Protein AF-A0A831LUE6-F1 (afdb_monomer_lite)

pLDDT: mean 78.64, std 15.54, range [36.41, 95.88]

Foldseek 3Di:
DPPPDDDDDDDPPDDDDQKDWDDDPQWDIDIDTDPDDADVPGDDDDDDDTHGDDQLPFKEKEKEFEPDFQWWKDFVNHTQGTDDPRIDIGMDRLNDDDTFKMWTDDPQWDIDI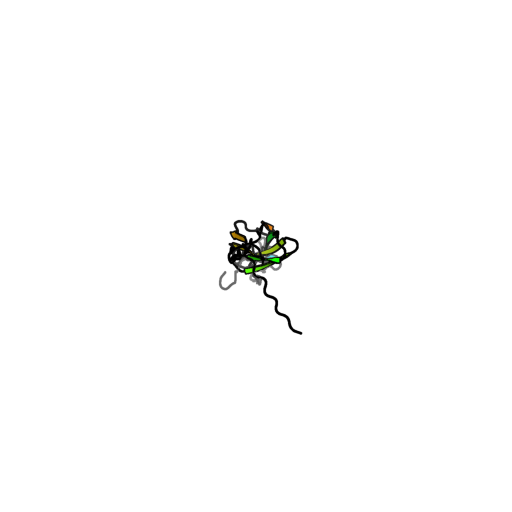DTDPDDGGGHYYHYDYDYTDGDDDDPPPDPPPDPDDDDDDDDDDDDDDDD

Radius of gyration: 38.85 Å; chains: 1; bounding box: 85×44×122 Å

Structure (mmCIF, N/CA/C/O backbone):
data_AF-A0A831LUE6-F1
#
_entry.id   AF-A0A831LUE6-F1
#
loop_
_atom_site.group_PDB
_atom_site.id
_atom_site.type_symbol
_atom_site.label_atom_id
_atom_site.label_alt_id
_atom_site.label_comp_id
_atom_site.label_asym_id
_atom_site.label_entity_id
_atom_site.label_seq_id
_atom_site.pdbx_PDB_ins_code
_atom_site.Cartn_x
_atom_site.Cartn_y
_atom_site.Cartn_z
_atom_site.occupancy
_atom_site.B_iso_or_equiv
_atom_site.auth_seq_id
_atom_site.auth_comp_id
_atom_site.auth_asym_id
_atom_site.auth_atom_id
_atom_site.pdbx_PDB_model_num
ATOM 1 N N . ILE A 1 1 ? 5.693 -0.675 -36.776 1.00 57.91 1 ILE A N 1
ATOM 2 C CA . ILE A 1 1 ? 5.848 -2.139 -36.642 1.00 57.91 1 ILE A CA 1
ATOM 3 C C . ILE A 1 1 ? 4.732 -2.769 -37.463 1.00 57.91 1 ILE A C 1
ATOM 5 O O . ILE A 1 1 ? 3.575 -2.503 -37.155 1.00 57.91 1 ILE A O 1
ATOM 9 N N . GLN A 1 2 ? 5.035 -3.467 -38.556 1.00 46.78 2 GLN A N 1
ATOM 10 C CA . GLN A 1 2 ? 4.028 -4.270 -39.267 1.00 46.78 2 GLN A CA 1
ATOM 11 C C . GLN A 1 2 ? 4.248 -5.723 -38.841 1.00 46.78 2 GLN A C 1
ATOM 13 O O . GLN A 1 2 ? 5.385 -6.175 -38.820 1.00 46.78 2 GLN A O 1
ATOM 18 N N . ASN A 1 3 ? 3.188 -6.425 -38.431 1.00 59.62 3 ASN A N 1
ATOM 19 C CA . ASN A 1 3 ? 3.238 -7.830 -37.991 1.00 59.62 3 ASN A CA 1
ATOM 20 C C . ASN A 1 3 ? 4.231 -8.157 -36.850 1.00 59.62 3 ASN A C 1
ATOM 22 O O . ASN A 1 3 ? 4.646 -9.299 -36.718 1.00 59.62 3 ASN A O 1
ATOM 26 N N . GLY A 1 4 ? 4.597 -7.181 -36.010 1.00 67.50 4 GLY A N 1
ATOM 27 C CA . GLY A 1 4 ? 5.543 -7.389 -34.901 1.00 67.50 4 GLY A CA 1
ATOM 28 C C . GLY A 1 4 ? 7.018 -7.210 -35.273 1.00 67.50 4 GLY A C 1
ATOM 29 O O . GLY A 1 4 ? 7.866 -7.230 -34.388 1.00 67.50 4 GLY A O 1
ATOM 30 N N . GLU A 1 5 ? 7.321 -6.930 -36.542 1.00 75.38 5 GLU A N 1
ATOM 31 C CA . GLU A 1 5 ? 8.680 -6.685 -37.016 1.00 75.38 5 GLU A CA 1
ATOM 32 C C . GLU A 1 5 ? 8.926 -5.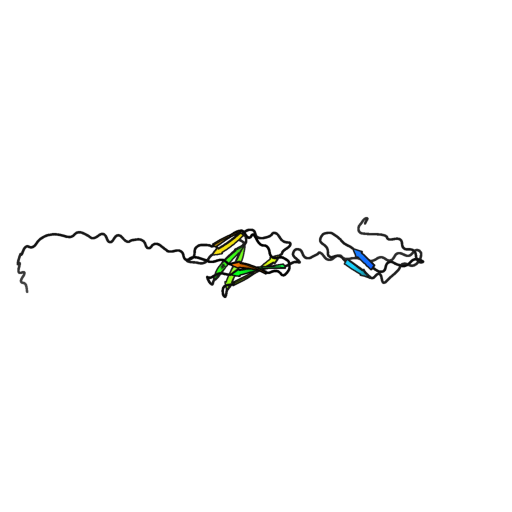202 -37.344 1.00 75.38 5 GLU A C 1
ATOM 34 O O . GLU A 1 5 ? 8.058 -4.462 -37.841 1.00 75.38 5 GLU A O 1
ATOM 39 N N . LEU A 1 6 ? 10.146 -4.751 -37.049 1.00 79.88 6 LEU A N 1
ATOM 40 C CA . LEU A 1 6 ? 10.667 -3.445 -37.435 1.00 79.88 6 LEU A CA 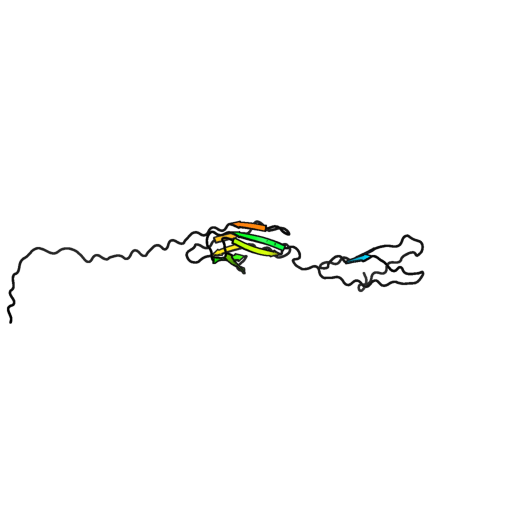1
ATOM 41 C C . LEU A 1 6 ? 11.998 -3.646 -38.163 1.00 79.88 6 LEU A C 1
ATOM 43 O O . LEU A 1 6 ? 12.996 -4.005 -37.547 1.00 79.88 6 LEU A O 1
ATOM 47 N N . LEU A 1 7 ? 12.014 -3.375 -39.468 1.00 79.75 7 LEU A N 1
ATOM 48 C CA . LEU A 1 7 ? 13.242 -3.359 -40.259 1.00 79.75 7 LEU A CA 1
ATOM 49 C C . LEU A 1 7 ? 13.906 -1.985 -40.166 1.00 79.75 7 LEU A C 1
ATOM 51 O O . LEU A 1 7 ? 13.292 -0.965 -40.486 1.00 79.75 7 LEU A O 1
ATOM 55 N N . VAL A 1 8 ? 15.172 -1.968 -39.753 1.00 80.19 8 VAL A N 1
ATOM 56 C CA . VAL A 1 8 ? 15.998 -0.759 -39.679 1.00 80.19 8 VAL A CA 1
ATOM 57 C C . VAL A 1 8 ? 17.166 -0.906 -40.645 1.00 80.19 8 VAL A C 1
ATOM 59 O O . VAL A 1 8 ? 18.055 -1.729 -40.441 1.00 80.19 8 VAL A O 1
ATOM 62 N N . SER A 1 9 ? 17.176 -0.096 -41.703 1.00 79.75 9 SER A N 1
ATOM 63 C CA . SER A 1 9 ? 18.293 -0.057 -42.649 1.00 79.75 9 SER A CA 1
ATOM 64 C C . SER A 1 9 ? 19.479 0.682 -42.035 1.00 79.75 9 SER A C 1
ATOM 66 O O . SER A 1 9 ? 19.357 1.843 -41.646 1.00 79.75 9 SER A O 1
ATOM 68 N N . VAL A 1 10 ? 20.638 0.027 -41.988 1.00 78.19 10 VAL A N 1
ATOM 69 C CA . VAL A 1 10 ? 21.893 0.602 -41.484 1.00 78.19 10 VAL A CA 1
ATOM 70 C C . VAL A 1 10 ? 22.945 0.675 -42.589 1.00 78.19 10 VAL A C 1
ATOM 72 O O . VAL A 1 10 ? 22.968 -0.148 -43.502 1.00 78.19 10 VAL A O 1
ATOM 75 N N . TYR A 1 11 ? 23.832 1.668 -42.510 1.00 74.44 11 TYR A N 1
ATOM 76 C CA . TYR A 1 11 ? 24.969 1.799 -43.421 1.00 74.44 11 TYR A CA 1
ATOM 77 C C . TYR A 1 11 ? 26.210 1.147 -42.809 1.00 74.44 11 TYR A C 1
ATOM 79 O O . TYR A 1 11 ? 26.573 1.458 -41.678 1.00 74.44 11 TYR A O 1
ATOM 87 N N . THR A 1 12 ? 26.922 0.318 -43.576 1.00 66.56 12 THR A N 1
ATOM 88 C CA . THR A 1 12 ? 28.152 -0.364 -43.118 1.00 66.56 12 THR A CA 1
ATOM 89 C C . THR A 1 12 ? 29.349 0.575 -42.925 1.00 66.56 12 THR A C 1
ATOM 91 O O . THR A 1 12 ? 30.392 0.148 -42.446 1.00 66.56 12 THR A O 1
ATOM 94 N N . THR A 1 13 ? 29.235 1.839 -43.341 1.00 73.06 13 THR A N 1
ATOM 95 C CA . THR A 1 13 ? 30.303 2.853 -43.285 1.00 73.06 13 THR A CA 1
ATOM 96 C C . THR A 1 13 ? 30.020 3.975 -42.282 1.00 73.06 13 THR A C 1
ATOM 98 O O . THR A 1 13 ? 30.805 4.916 -42.194 1.00 73.06 13 THR A O 1
ATOM 101 N N . GLY A 1 14 ? 28.890 3.921 -41.571 1.00 70.19 14 GLY A N 1
ATOM 102 C CA . GLY A 1 14 ? 28.516 4.895 -40.542 1.00 70.19 14 GLY A CA 1
ATOM 103 C C . GLY A 1 14 ? 28.797 4.388 -39.127 1.00 70.19 14 GLY A C 1
ATOM 104 O O . GLY A 1 14 ? 29.106 3.215 -38.930 1.00 70.19 14 GLY A O 1
ATOM 105 N N . THR A 1 15 ? 28.656 5.262 -38.128 1.00 76.25 15 THR A N 1
ATOM 106 C CA . THR A 1 15 ? 28.666 4.848 -36.717 1.00 76.25 15 THR A CA 1
ATOM 107 C C . THR A 1 15 ? 27.439 3.975 -36.449 1.00 76.25 15 THR A C 1
ATOM 109 O O . THR A 1 15 ? 26.318 4.451 -36.648 1.00 76.25 15 THR A O 1
ATOM 112 N N . PRO A 1 16 ? 27.608 2.715 -36.021 1.00 80.44 16 PRO A N 1
ATOM 113 C CA . PRO A 1 16 ? 26.478 1.823 -35.841 1.00 80.44 16 PRO A CA 1
ATOM 114 C C . PRO A 1 16 ? 25.695 2.154 -34.562 1.00 80.44 16 PRO A C 1
ATOM 116 O O . PRO A 1 16 ? 26.242 2.692 -33.595 1.00 80.44 16 PRO A O 1
ATOM 119 N N . TYR A 1 17 ? 24.409 1.798 -34.543 1.00 81.12 17 TYR A N 1
ATOM 120 C CA . TYR A 1 17 ? 23.600 1.838 -33.325 1.00 81.12 17 TYR A CA 1
ATOM 121 C C . TYR A 1 17 ? 24.139 0.832 -32.315 1.00 81.12 17 TYR A C 1
ATOM 123 O O . TYR A 1 17 ? 24.367 -0.315 -32.667 1.00 81.12 17 TYR A O 1
ATOM 131 N N . GLN A 1 18 ? 24.316 1.234 -31.062 1.00 84.62 18 GLN A N 1
ATOM 132 C CA . GLN A 1 18 ? 24.906 0.350 -30.049 1.00 84.62 18 GLN A CA 1
ATOM 133 C C . GLN A 1 18 ? 23.870 -0.323 -29.155 1.00 84.62 18 GLN A C 1
ATOM 135 O O . GLN A 1 18 ? 24.190 -1.289 -28.469 1.00 84.62 18 GLN A O 1
ATOM 140 N N . THR A 1 19 ? 22.638 0.177 -29.135 1.00 86.88 19 THR A N 1
ATOM 141 C CA . THR A 1 19 ? 21.576 -0.334 -28.274 1.00 86.88 19 THR A CA 1
ATOM 142 C C . THR A 1 19 ? 20.245 -0.357 -29.004 1.00 86.88 19 THR A C 1
ATOM 144 O O . THR A 1 19 ? 19.993 0.441 -29.909 1.00 86.88 19 THR A O 1
ATOM 147 N N . ILE A 1 20 ? 19.385 -1.272 -28.570 1.00 88.06 20 ILE A N 1
ATOM 148 C CA . ILE A 1 20 ? 17.961 -1.270 -28.884 1.00 88.06 20 ILE A CA 1
ATOM 149 C C . ILE A 1 20 ? 17.167 -1.025 -27.608 1.00 88.06 20 ILE A C 1
ATOM 151 O O . ILE A 1 20 ? 17.545 -1.491 -26.532 1.00 88.06 20 ILE A O 1
ATOM 155 N N . SER A 1 21 ? 16.059 -0.301 -27.741 1.00 84.62 21 SER A N 1
ATOM 156 C CA . SER A 1 21 ? 15.076 -0.113 -26.682 1.00 84.62 21 SER A CA 1
ATOM 157 C C . SER A 1 21 ? 13.685 -0.335 -27.261 1.00 84.62 21 SER A C 1
ATOM 159 O O . SER A 1 21 ? 13.338 0.268 -28.278 1.00 84.62 21 SER A O 1
ATOM 161 N N . VAL A 1 22 ? 12.914 -1.229 -26.647 1.00 85.69 22 VAL A N 1
ATOM 162 C CA . VAL A 1 22 ? 11.552 -1.567 -27.071 1.00 85.69 22 VAL A CA 1
ATOM 163 C C . VAL A 1 22 ? 10.607 -1.330 -25.901 1.00 85.69 22 VAL A C 1
ATOM 165 O O . VAL A 1 22 ? 10.806 -1.869 -24.812 1.00 85.69 22 VAL A O 1
ATOM 168 N N . GLN A 1 23 ? 9.576 -0.520 -26.137 1.00 80.75 23 GLN A N 1
ATOM 169 C CA . GLN A 1 23 ? 8.550 -0.176 -25.159 1.00 80.75 23 GLN A CA 1
ATOM 170 C C . GLN A 1 23 ? 7.171 -0.559 -25.699 1.00 80.75 23 GLN A C 1
ATOM 172 O O . GLN A 1 23 ? 6.847 -0.272 -26.852 1.00 80.75 23 GLN A O 1
ATOM 177 N N . ALA A 1 24 ? 6.357 -1.175 -24.846 1.00 77.75 24 ALA A N 1
ATOM 178 C CA . ALA A 1 24 ? 4.951 -1.452 -25.101 1.00 77.75 24 ALA A CA 1
ATOM 179 C C . ALA A 1 24 ? 4.136 -1.185 -23.829 1.00 77.75 24 ALA A C 1
ATOM 181 O O . ALA A 1 24 ? 4.639 -1.363 -22.718 1.00 77.75 24 ALA A O 1
ATOM 182 N N . GLU A 1 25 ? 2.880 -0.759 -23.977 1.00 73.75 25 GLU A N 1
ATOM 183 C CA . GLU A 1 25 ? 1.994 -0.550 -22.827 1.00 73.75 25 GLU A CA 1
ATOM 184 C C . GLU A 1 25 ? 1.774 -1.865 -22.066 1.00 73.75 25 GLU A C 1
ATOM 186 O O . GLU A 1 25 ? 1.442 -2.889 -22.660 1.00 73.75 25 GLU A O 1
ATOM 191 N N . GLY A 1 26 ? 1.967 -1.837 -20.743 1.00 68.44 26 GLY A N 1
ATOM 192 C CA . GLY A 1 26 ? 1.822 -3.013 -19.877 1.00 68.44 26 GLY A CA 1
ATOM 193 C C . GLY A 1 26 ? 3.041 -3.946 -19.820 1.00 68.44 26 GLY A C 1
ATOM 194 O O . GLY A 1 26 ? 2.971 -4.983 -19.164 1.00 68.44 26 GLY A O 1
ATOM 195 N N . TYR A 1 27 ? 4.162 -3.592 -20.454 1.00 80.94 27 TYR A N 1
ATOM 196 C CA . TYR A 1 27 ? 5.403 -4.374 -20.444 1.00 80.94 27 TYR A CA 1
ATOM 197 C C . TYR A 1 27 ? 6.581 -3.551 -19.914 1.00 80.94 27 TYR A C 1
ATOM 199 O O . TYR A 1 27 ? 6.594 -2.323 -20.020 1.00 80.94 27 TYR A O 1
ATOM 207 N N . GLU A 1 28 ? 7.582 -4.222 -19.345 1.00 78.94 28 GLU A N 1
ATOM 208 C CA . GLU A 1 28 ? 8.843 -3.575 -18.988 1.00 78.94 28 GLU A CA 1
ATOM 209 C C . GLU A 1 28 ? 9.604 -3.145 -20.249 1.00 78.94 28 GLU A C 1
ATOM 211 O O . GLU A 1 28 ? 9.609 -3.846 -21.266 1.00 78.94 28 GLU A O 1
ATOM 216 N N . THR A 1 29 ? 10.268 -1.987 -20.185 1.00 82.56 29 THR A N 1
ATOM 217 C CA . THR A 1 29 ? 11.120 -1.513 -21.280 1.00 82.56 29 THR A CA 1
ATOM 218 C C . THR A 1 29 ? 12.292 -2.469 -21.457 1.00 82.56 29 THR A C 1
ATOM 220 O O . THR A 1 29 ? 13.192 -2.533 -20.618 1.00 82.56 29 THR A O 1
ATOM 223 N N . TYR A 1 30 ? 12.327 -3.167 -22.587 1.00 81.88 30 TYR A N 1
ATOM 224 C CA . TYR A 1 30 ? 13.449 -4.024 -22.929 1.00 81.88 30 TYR A CA 1
ATOM 225 C C . TYR A 1 30 ? 14.581 -3.175 -23.500 1.00 81.88 30 TYR A C 1
ATOM 227 O O . TYR A 1 30 ? 14.372 -2.425 -24.453 1.00 81.88 30 TYR A O 1
ATOM 235 N N . THR A 1 31 ? 15.780 -3.292 -22.930 1.00 87.12 31 THR A N 1
ATOM 236 C CA . THR A 1 31 ? 16.984 -2.627 -23.439 1.00 87.12 31 THR A CA 1
ATOM 237 C C . THR A 1 31 ? 18.120 -3.630 -23.552 1.00 87.12 31 THR A C 1
ATOM 239 O O . THR A 1 31 ? 18.436 -4.317 -22.582 1.00 87.12 31 THR A O 1
ATOM 242 N N . ALA A 1 32 ? 18.752 -3.692 -24.722 1.00 84.25 32 ALA A N 1
ATOM 243 C CA . ALA A 1 32 ? 19.882 -4.578 -24.975 1.00 84.25 32 ALA A CA 1
ATOM 244 C C . ALA A 1 32 ? 20.944 -3.898 -25.842 1.00 84.25 32 ALA A C 1
ATOM 246 O O . ALA A 1 32 ? 20.640 -3.019 -26.652 1.00 84.25 32 ALA A O 1
ATOM 247 N N . ALA A 1 33 ? 22.199 -4.313 -25.667 1.00 84.81 33 ALA A N 1
ATOM 248 C CA . ALA A 1 33 ? 23.295 -3.895 -26.531 1.00 84.81 33 ALA A CA 1
ATOM 249 C C . ALA A 1 33 ? 23.255 -4.666 -27.858 1.00 84.81 33 ALA A C 1
ATOM 251 O O . ALA A 1 33 ? 23.030 -5.877 -27.874 1.00 84.81 33 ALA A O 1
ATOM 252 N N . ILE A 1 34 ? 23.523 -3.973 -28.962 1.00 84.56 34 ILE A N 1
ATOM 253 C CA . ILE A 1 34 ? 23.716 -4.588 -30.273 1.00 84.56 34 ILE A CA 1
ATOM 254 C C . ILE A 1 34 ? 25.161 -5.082 -30.332 1.00 84.56 34 ILE A C 1
ATOM 256 O O . ILE A 1 34 ? 26.111 -4.301 -30.408 1.00 84.56 34 ILE A O 1
ATOM 260 N N . THR A 1 35 ? 25.330 -6.398 -30.267 1.00 81.56 35 THR A N 1
ATOM 261 C CA . THR A 1 35 ? 26.644 -7.054 -30.349 1.00 81.56 35 THR A CA 1
ATOM 262 C C . TH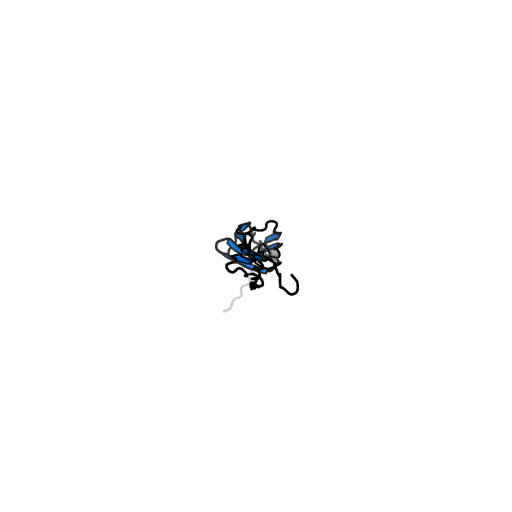R A 1 35 ? 26.927 -7.636 -31.732 1.00 81.56 35 THR A C 1
ATOM 264 O O . THR A 1 35 ? 28.073 -7.972 -32.025 1.00 81.56 35 THR A O 1
ATOM 267 N N . GLN A 1 36 ? 25.911 -7.717 -32.595 1.00 82.06 36 GLN A N 1
ATOM 268 C CA . GLN A 1 36 ? 26.015 -8.238 -33.953 1.00 82.06 36 GLN A CA 1
ATOM 269 C C . GLN A 1 36 ? 25.483 -7.218 -34.961 1.00 82.06 36 GLN A C 1
ATOM 271 O O . GLN A 1 36 ? 24.383 -6.691 -34.806 1.00 82.06 36 GLN A O 1
ATOM 276 N N . TYR A 1 37 ? 26.275 -6.954 -35.999 1.00 84.38 37 TYR A N 1
ATOM 277 C CA . TYR A 1 37 ? 25.983 -5.962 -37.029 1.00 84.38 37 TYR A CA 1
ATOM 278 C C . TYR A 1 37 ? 25.879 -6.646 -38.393 1.00 84.38 37 TYR A C 1
ATOM 280 O O . TYR A 1 37 ? 26.748 -7.461 -38.706 1.00 84.38 37 TYR A O 1
ATOM 288 N N . PRO A 1 38 ? 24.862 -6.325 -39.211 1.00 84.25 38 PRO A N 1
ATOM 289 C CA . PRO A 1 38 ? 24.734 -6.906 -40.541 1.00 84.25 38 PRO A CA 1
ATOM 290 C C . PRO A 1 38 ? 25.869 -6.436 -41.458 1.00 84.25 38 PRO A C 1
ATOM 292 O O . PRO A 1 38 ? 26.199 -5.244 -41.495 1.00 84.25 38 PRO A O 1
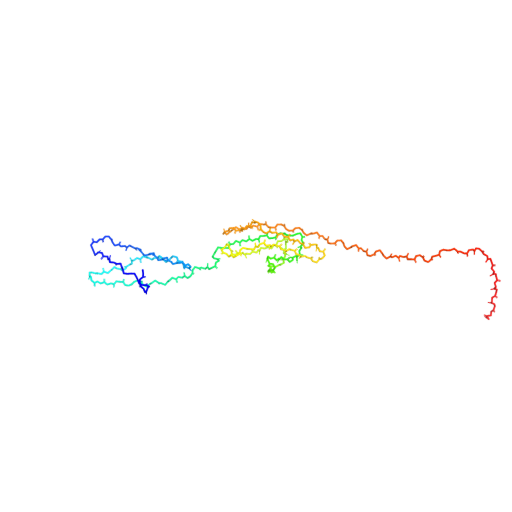ATOM 295 N N . ALA A 1 39 ? 26.439 -7.353 -42.241 1.00 82.88 39 ALA A N 1
ATOM 296 C CA . ALA A 1 39 ? 27.289 -6.995 -43.367 1.00 82.88 39 ALA A CA 1
ATOM 297 C C . ALA A 1 39 ? 26.460 -6.426 -44.537 1.00 82.88 39 ALA A C 1
ATOM 299 O O . ALA A 1 39 ? 25.228 -6.358 -44.516 1.00 82.88 39 ALA A O 1
ATOM 300 N N . LYS A 1 40 ? 27.143 -5.991 -45.602 1.00 81.62 40 LYS A N 1
ATOM 301 C CA . LYS A 1 40 ? 26.476 -5.476 -46.804 1.00 81.62 40 LYS A CA 1
ATOM 302 C C . LYS A 1 40 ? 25.528 -6.542 -47.369 1.00 81.62 40 LYS A C 1
ATOM 304 O O . LYS A 1 40 ? 25.969 -7.639 -47.690 1.00 81.62 40 LYS A O 1
ATOM 309 N N . SER A 1 41 ? 24.258 -6.170 -47.545 1.00 79.12 41 SER A N 1
ATOM 310 C CA . SER A 1 41 ? 23.183 -7.053 -48.028 1.00 79.12 41 SER A CA 1
ATOM 311 C C . SER A 1 41 ? 22.814 -8.208 -47.083 1.00 79.12 41 SER A C 1
ATOM 313 O O . SER A 1 41 ? 22.168 -9.157 -47.518 1.00 79.12 41 SER A O 1
ATOM 315 N N . GLU A 1 42 ? 23.169 -8.113 -45.801 1.00 85.06 42 GLU A N 1
ATOM 316 C CA . GLU A 1 42 ? 22.755 -9.043 -44.746 1.00 85.06 42 GLU A CA 1
ATOM 317 C C . GLU A 1 42 ? 21.652 -8.426 -43.871 1.00 85.06 42 GLU A C 1
ATOM 319 O O . GLU A 1 42 ? 21.492 -7.206 -43.803 1.00 85.06 42 GLU A O 1
ATOM 324 N N . THR A 1 43 ? 20.875 -9.268 -43.192 1.00 82.00 43 THR A N 1
ATOM 325 C CA . THR A 1 43 ? 19.917 -8.856 -42.159 1.00 82.00 43 THR A CA 1
ATOM 326 C C . THR A 1 43 ? 20.226 -9.619 -40.880 1.00 82.00 43 THR A C 1
ATOM 328 O O . THR A 1 43 ? 20.340 -10.840 -40.905 1.00 82.00 43 THR A O 1
ATOM 331 N N . VAL A 1 44 ? 20.359 -8.895 -39.769 1.00 83.75 44 VAL A N 1
ATOM 332 C CA . VAL A 1 44 ? 20.470 -9.480 -38.429 1.00 83.75 44 VAL A CA 1
ATOM 333 C C . VAL A 1 44 ? 19.121 -9.317 -37.750 1.00 83.75 44 VAL A C 1
ATOM 335 O O . VAL A 1 44 ? 18.637 -8.194 -37.594 1.00 83.75 44 VAL A O 1
ATOM 338 N N . THR A 1 45 ? 18.519 -10.434 -37.356 1.00 83.12 45 THR A N 1
ATOM 339 C CA . THR A 1 45 ? 17.279 -10.444 -36.579 1.00 83.12 45 THR A CA 1
ATOM 340 C C . THR A 1 45 ? 17.621 -10.383 -35.099 1.00 83.12 45 THR A C 1
ATOM 342 O O . THR A 1 45 ? 18.461 -11.145 -34.623 1.00 83.12 45 THR A O 1
ATOM 345 N N . ILE A 1 46 ? 16.970 -9.476 -34.370 1.00 82.31 46 ILE A N 1
ATOM 346 C CA . ILE A 1 46 ? 17.053 -9.420 -32.912 1.00 82.31 46 ILE A CA 1
ATOM 347 C C . ILE A 1 46 ? 15.685 -9.803 -32.361 1.00 82.31 46 ILE A C 1
ATOM 349 O O . ILE A 1 46 ? 14.735 -9.027 -32.460 1.00 82.31 46 ILE A O 1
ATOM 353 N N . ASP A 1 47 ? 15.600 -10.997 -31.782 1.00 82.44 47 ASP A N 1
ATOM 354 C CA . ASP A 1 47 ? 14.383 -11.469 -31.134 1.00 82.44 47 ASP A CA 1
ATOM 355 C C . ASP A 1 47 ? 14.219 -10.789 -29.771 1.00 82.44 47 ASP A C 1
ATOM 357 O O . ASP A 1 47 ? 15.081 -10.886 -28.894 1.00 82.44 47 ASP A O 1
ATOM 361 N N . VAL A 1 48 ? 13.097 -10.093 -29.586 1.00 83.12 48 VAL A N 1
ATOM 362 C CA . VAL A 1 48 ? 12.769 -9.400 -28.337 1.00 83.12 48 VAL A CA 1
ATOM 363 C C . VAL A 1 48 ? 11.545 -10.046 -27.705 1.00 83.12 48 VAL A C 1
ATOM 365 O O . VAL A 1 48 ? 10.441 -9.982 -28.241 1.00 83.12 48 VAL A O 1
ATOM 368 N N . THR A 1 49 ? 11.728 -10.623 -26.521 1.00 82.19 49 THR A N 1
ATOM 369 C CA . THR A 1 49 ? 10.630 -11.105 -25.678 1.00 82.19 49 THR A CA 1
ATOM 370 C C . THR A 1 49 ? 10.388 -10.108 -24.552 1.00 82.19 49 THR A C 1
ATOM 372 O O . THR A 1 49 ? 11.203 -9.998 -23.634 1.00 82.19 49 THR A O 1
ATOM 375 N N . LEU A 1 50 ? 9.277 -9.375 -24.613 1.00 83.06 50 LEU A N 1
ATOM 376 C CA . LEU A 1 50 ? 8.904 -8.431 -23.562 1.00 83.06 50 LEU A CA 1
ATOM 377 C C . LEU A 1 50 ? 8.332 -9.169 -22.346 1.00 83.06 50 LEU A C 1
ATOM 379 O O . LEU A 1 50 ? 7.513 -10.078 -22.482 1.00 83.06 50 LEU A O 1
ATOM 383 N N . GLN A 1 51 ? 8.736 -8.744 -21.151 1.00 76.75 51 GLN A N 1
ATOM 384 C CA . GLN A 1 51 ? 8.154 -9.212 -19.895 1.00 76.75 51 GLN A CA 1
ATOM 385 C C . GLN A 1 51 ? 7.024 -8.271 -19.484 1.00 76.75 51 GLN A C 1
ATOM 387 O O . GLN A 1 51 ? 7.182 -7.052 -19.549 1.00 76.75 51 GLN A O 1
ATOM 392 N N . GLN A 1 52 ? 5.866 -8.823 -19.107 1.00 76.25 52 GLN A N 1
ATOM 393 C CA . GLN A 1 52 ? 4.763 -8.008 -18.593 1.00 76.25 52 GLN A CA 1
ATOM 394 C C . GLN A 1 52 ? 5.226 -7.289 -17.330 1.00 76.25 52 GLN A C 1
ATOM 396 O O . GLN A 1 52 ? 5.781 -7.917 -16.426 1.00 76.25 52 GLN A O 1
ATOM 401 N N . ALA A 1 53 ? 4.978 -5.983 -17.272 1.00 67.38 53 ALA A N 1
ATOM 402 C CA . ALA A 1 53 ? 5.223 -5.226 -16.061 1.00 67.38 53 ALA A CA 1
ATOM 403 C C . ALA A 1 53 ? 4.278 -5.759 -14.969 1.00 67.38 53 ALA A C 1
ATOM 405 O O . ALA A 1 53 ? 3.088 -5.956 -15.242 1.00 67.38 53 ALA A O 1
ATOM 406 N N . PRO A 1 54 ? 4.762 -6.009 -13.739 1.00 58.38 54 PRO A N 1
ATOM 407 C CA . PRO A 1 54 ? 3.894 -6.471 -12.671 1.00 58.38 54 PRO A CA 1
ATOM 408 C C . PRO A 1 54 ? 2.782 -5.449 -12.413 1.00 58.38 54 PRO A C 1
ATOM 410 O O . PRO A 1 54 ? 3.037 -4.292 -12.063 1.00 58.38 54 PRO A O 1
ATOM 413 N N . ILE A 1 55 ? 1.530 -5.887 -12.563 1.00 55.94 55 ILE A N 1
ATOM 414 C CA . ILE A 1 55 ? 0.360 -5.118 -12.134 1.00 55.94 55 ILE A CA 1
ATOM 415 C C . ILE A 1 55 ? 0.478 -4.982 -10.611 1.00 55.94 55 ILE A C 1
ATOM 417 O O . ILE A 1 55 ? 0.440 -5.984 -9.901 1.00 55.94 55 ILE A O 1
ATOM 421 N N . GLY A 1 56 ? 0.677 -3.762 -10.106 1.00 57.94 56 GLY A N 1
ATOM 422 C CA . GLY A 1 56 ? 0.937 -3.551 -8.676 1.00 57.94 56 GLY A CA 1
ATOM 423 C C . GLY A 1 56 ? 2.415 -3.523 -8.265 1.00 57.94 56 GLY A C 1
ATOM 424 O O . GLY A 1 56 ? 2.713 -3.774 -7.107 1.00 57.94 56 GLY A O 1
ATOM 425 N N . GLY A 1 57 ? 3.371 -3.236 -9.155 1.00 60.16 57 GLY A N 1
ATOM 426 C CA . GLY A 1 57 ? 4.799 -3.234 -8.780 1.00 60.16 57 GLY A CA 1
ATOM 427 C C . GLY A 1 57 ? 5.185 -2.286 -7.626 1.00 60.16 57 GLY A C 1
ATOM 428 O O . GLY A 1 57 ? 6.134 -2.559 -6.892 1.00 60.16 57 GLY A O 1
ATOM 429 N N . ASP A 1 58 ? 4.431 -1.202 -7.419 1.00 74.31 58 ASP A N 1
ATOM 430 C CA . ASP A 1 58 ? 4.667 -0.262 -6.325 1.00 74.31 58 ASP A CA 1
ATOM 431 C C . ASP A 1 58 ? 3.772 -0.582 -5.126 1.00 74.31 58 ASP A C 1
ATOM 433 O O . ASP A 1 58 ? 2.544 -0.486 -5.195 1.00 74.31 58 ASP A O 1
ATOM 437 N N . MET A 1 59 ? 4.399 -0.949 -4.007 1.00 79.06 59 MET A N 1
ATOM 438 C CA . MET A 1 59 ? 3.719 -1.247 -2.748 1.00 79.06 59 MET A CA 1
ATOM 439 C C . MET A 1 59 ? 3.852 -0.088 -1.760 1.00 79.06 59 MET A C 1
ATOM 441 O O . MET A 1 59 ? 4.919 0.515 -1.622 1.00 79.06 59 MET A O 1
ATOM 445 N N . GLY A 1 60 ? 2.764 0.186 -1.053 1.00 86.62 60 GLY A N 1
ATOM 446 C CA . GLY A 1 60 ? 2.699 1.054 0.116 1.00 86.62 60 GLY A CA 1
ATOM 447 C C . GLY A 1 60 ? 2.141 0.275 1.306 1.00 86.62 60 GLY A C 1
ATOM 448 O O . GLY A 1 60 ? 1.748 -0.889 1.175 1.00 86.62 60 GLY A O 1
ATOM 449 N N . ALA A 1 61 ? 2.092 0.899 2.478 1.00 88.25 61 ALA A N 1
ATOM 450 C CA . ALA A 1 61 ? 1.522 0.277 3.667 1.00 88.25 61 ALA A CA 1
ATOM 451 C C . ALA A 1 61 ? 0.624 1.235 4.454 1.00 88.25 61 ALA A C 1
ATOM 453 O O . ALA A 1 61 ? 0.864 2.441 4.514 1.00 88.25 61 ALA A O 1
ATOM 454 N N . TYR A 1 62 ? -0.386 0.675 5.107 1.00 92.12 62 TYR A N 1
ATOM 455 C CA . TYR A 1 62 ? -1.141 1.337 6.160 1.00 92.12 62 TYR A CA 1
ATOM 456 C C . TYR A 1 62 ? -0.763 0.735 7.507 1.00 92.12 62 TYR A C 1
ATOM 458 O O . TYR A 1 62 ? -0.847 -0.479 7.682 1.00 92.12 62 TYR A O 1
ATOM 466 N N . LEU A 1 63 ? -0.376 1.577 8.460 1.00 94.50 63 LEU A N 1
ATOM 467 C CA . LEU A 1 63 ? -0.183 1.184 9.850 1.00 94.50 63 LEU A CA 1
ATOM 468 C C . LEU A 1 63 ? -1.425 1.580 10.643 1.00 94.50 63 LEU A C 1
ATOM 470 O O . LEU A 1 63 ? -1.623 2.750 10.961 1.00 94.50 63 LEU A O 1
ATOM 474 N N . VAL A 1 64 ? -2.286 0.616 10.940 1.00 94.25 64 VAL A N 1
ATOM 475 C CA . VAL A 1 64 ? -3.496 0.856 11.727 1.00 94.25 64 VAL A CA 1
ATOM 476 C C . VAL A 1 64 ? -3.165 0.658 13.197 1.00 94.25 64 VAL A C 1
ATOM 478 O O . VAL A 1 64 ? -2.786 -0.441 13.589 1.00 94.25 64 VAL A O 1
ATOM 481 N N . THR A 1 65 ? -3.320 1.695 14.015 1.00 95.00 65 THR A N 1
ATOM 482 C CA . THR A 1 65 ? -3.098 1.616 15.464 1.00 95.00 65 THR A CA 1
ATOM 483 C C . THR A 1 65 ? -4.428 1.645 16.204 1.00 95.00 65 THR A C 1
ATOM 485 O O . THR A 1 65 ? -5.354 2.360 15.814 1.00 95.00 65 THR A O 1
ATOM 488 N N . CYS A 1 66 ? -4.563 0.836 17.254 1.00 93.62 66 CYS A N 1
ATOM 489 C CA . CYS A 1 66 ? -5.792 0.761 18.037 1.00 93.62 66 CYS A CA 1
ATOM 490 C C . CYS A 1 66 ? -5.518 0.471 19.514 1.00 93.62 66 CYS A C 1
ATOM 492 O O . CYS A 1 66 ? -4.606 -0.274 19.865 1.00 93.62 66 CYS A O 1
ATOM 494 N N . ASN A 1 67 ? -6.355 1.031 20.389 1.00 92.31 67 ASN A N 1
ATOM 495 C CA . ASN A 1 67 ? -6.282 0.840 21.839 1.00 92.31 67 ASN A CA 1
ATOM 496 C C . ASN A 1 67 ? -6.789 -0.533 22.320 1.00 92.31 67 ASN A C 1
ATOM 498 O O . ASN A 1 67 ? -6.617 -0.856 23.493 1.00 92.31 67 ASN A O 1
ATOM 502 N N . VAL A 1 68 ? -7.430 -1.328 21.456 1.00 91.06 68 VAL A N 1
ATOM 503 C CA . VAL A 1 68 ? -8.017 -2.630 21.814 1.00 91.06 68 VAL A CA 1
ATOM 504 C C . VAL A 1 68 ? -7.312 -3.747 21.050 1.00 91.06 68 VAL A C 1
ATOM 506 O O . VAL A 1 68 ? -7.333 -3.783 19.820 1.00 91.06 68 VAL A O 1
ATOM 509 N N . GLN A 1 69 ? -6.711 -4.691 21.779 1.00 91.44 69 GLN A N 1
ATOM 510 C CA . GLN A 1 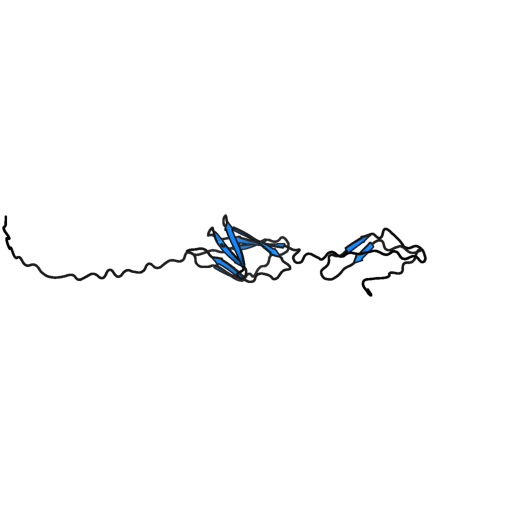69 ? -6.141 -5.893 21.171 1.00 91.44 69 GLN A CA 1
ATOM 511 C C . GLN A 1 69 ? -7.226 -6.811 20.605 1.00 91.44 69 GLN A C 1
ATOM 513 O O . GLN A 1 69 ? -8.314 -6.938 21.166 1.00 91.44 69 GLN A O 1
ATOM 518 N N . GLY A 1 70 ? -6.914 -7.470 19.490 1.00 89.56 70 GLY A N 1
ATOM 519 C CA . GLY A 1 70 ? -7.852 -8.356 18.806 1.00 89.56 70 GLY A CA 1
ATOM 520 C C . GLY A 1 70 ? -8.951 -7.619 18.035 1.00 89.56 70 GLY A C 1
ATOM 521 O O . GLY A 1 70 ? -9.817 -8.273 17.454 1.00 89.56 70 GLY A O 1
ATOM 522 N N . ALA A 1 71 ? -8.921 -6.281 17.985 1.00 93.62 71 ALA A N 1
ATOM 523 C CA . ALA A 1 71 ? -9.834 -5.509 17.154 1.00 93.62 71 ALA A CA 1
ATOM 524 C C . ALA A 1 71 ? -9.645 -5.875 15.677 1.00 93.62 71 ALA A C 1
ATOM 526 O O . ALA A 1 71 ? -8.527 -5.911 15.167 1.00 93.62 71 ALA A O 1
ATOM 527 N N . GLN A 1 72 ? -10.739 -6.168 14.989 1.00 95.88 72 GLN A N 1
ATOM 528 C CA . GLN A 1 72 ? -10.748 -6.578 13.592 1.00 95.88 72 GLN A CA 1
ATOM 529 C C . GLN A 1 72 ? -10.759 -5.348 12.689 1.00 95.88 72 GLN A C 1
ATOM 531 O O . GLN A 1 72 ? -11.602 -4.466 12.865 1.00 95.88 72 GLN A O 1
ATOM 536 N N . VAL A 1 73 ? -9.859 -5.315 11.710 1.00 95.31 73 VAL A N 1
ATOM 537 C CA . VAL A 1 73 ? -9.703 -4.213 10.757 1.00 95.31 73 VAL A CA 1
ATOM 538 C C . VAL A 1 73 ? -10.212 -4.645 9.388 1.00 95.31 73 VAL A C 1
ATOM 540 O O . VAL A 1 73 ? -9.853 -5.713 8.885 1.00 95.31 73 VAL A O 1
ATOM 543 N N . TYR A 1 74 ? -11.031 -3.795 8.778 1.00 95.00 74 TYR A N 1
ATOM 544 C CA . TYR A 1 74 ? -11.590 -3.992 7.448 1.00 95.00 74 TYR A CA 1
ATOM 545 C C . TYR A 1 74 ? -11.371 -2.752 6.589 1.00 95.00 74 TYR A C 1
ATOM 547 O O . TYR A 1 74 ? -11.619 -1.644 7.068 1.00 95.00 74 TYR A O 1
ATOM 555 N N . PHE A 1 75 ? -10.979 -2.937 5.330 1.00 93.75 75 PHE A N 1
ATOM 556 C CA . PHE A 1 75 ? -10.921 -1.876 4.319 1.00 93.75 75 PHE A CA 1
ATOM 557 C C . PHE A 1 75 ? -11.964 -2.155 3.233 1.00 93.75 75 PHE A C 1
ATOM 559 O O . PHE A 1 75 ? -11.940 -3.233 2.655 1.00 93.75 75 PHE A O 1
ATOM 566 N N . ASP A 1 76 ? -12.902 -1.241 2.978 1.00 91.38 76 ASP A N 1
ATOM 567 C CA . ASP A 1 76 ? -14.033 -1.448 2.045 1.00 91.38 76 ASP A CA 1
ATOM 568 C C . ASP A 1 76 ? -14.784 -2.780 2.236 1.00 91.38 76 ASP A C 1
ATOM 570 O O . ASP A 1 76 ? -15.246 -3.410 1.287 1.00 91.38 76 ASP A O 1
ATOM 574 N N . ASN A 1 77 ? -14.934 -3.198 3.497 1.00 91.25 77 ASN A N 1
ATOM 575 C CA . ASN A 1 77 ? -15.485 -4.491 3.938 1.00 91.25 77 ASN A CA 1
ATOM 576 C C . ASN A 1 77 ? -14.588 -5.720 3.724 1.00 91.25 77 ASN A C 1
ATOM 578 O O . ASN A 1 77 ? -14.959 -6.807 4.167 1.00 91.25 77 ASN A O 1
ATOM 582 N N . ASP A 1 78 ? -13.399 -5.564 3.150 1.00 89.50 78 ASP A N 1
ATOM 583 C CA . ASP A 1 78 ? -12.399 -6.624 3.068 1.00 89.50 78 ASP A CA 1
ATOM 584 C C . ASP A 1 78 ? -11.633 -6.756 4.391 1.00 89.50 78 ASP A C 1
ATOM 586 O O . ASP A 1 78 ? -11.105 -5.775 4.919 1.00 89.50 78 ASP A O 1
ATOM 590 N N . TYR A 1 79 ? -11.579 -7.965 4.947 1.00 92.00 79 TYR A N 1
ATOM 591 C CA . TYR A 1 79 ? -10.930 -8.230 6.229 1.00 92.00 79 TYR A CA 1
ATOM 592 C C . TYR A 1 79 ? -9.408 -8.247 6.076 1.00 92.00 79 TYR A C 1
ATOM 594 O O . TYR A 1 79 ? -8.859 -9.059 5.335 1.00 92.00 79 TYR A O 1
ATOM 602 N N . LYS A 1 80 ? -8.713 -7.377 6.816 1.00 91.25 80 LYS A N 1
ATOM 603 C CA . LYS A 1 80 ? -7.249 -7.235 6.735 1.00 91.25 80 LYS A CA 1
ATOM 604 C C . LYS A 1 80 ? -6.495 -7.916 7.864 1.00 91.25 80 LYS A C 1
ATOM 606 O O . LYS A 1 80 ? -5.304 -8.175 7.731 1.00 91.25 80 LYS A O 1
ATOM 611 N N . GLY A 1 81 ? -7.179 -8.216 8.962 1.00 93.38 81 GLY A N 1
ATOM 612 C CA . GLY A 1 81 ? -6.585 -8.874 10.117 1.00 93.38 81 GLY A CA 1
ATOM 613 C C . GLY A 1 81 ? -7.098 -8.318 11.435 1.00 93.38 81 GLY A C 1
ATOM 614 O O . GLY A 1 81 ? -8.061 -7.550 11.498 1.00 93.38 81 GLY A O 1
ATOM 615 N N . SER A 1 82 ? -6.447 -8.738 12.511 1.00 93.94 82 SER A N 1
ATOM 616 C CA . SER A 1 82 ? -6.701 -8.271 13.872 1.00 93.94 82 SER A CA 1
ATOM 617 C C . SER A 1 82 ? -5.509 -7.482 14.400 1.00 93.94 82 SER A C 1
ATOM 619 O O . SER A 1 82 ? -4.372 -7.880 14.159 1.00 93.94 82 SER A O 1
ATOM 621 N N . ILE A 1 83 ? -5.766 -6.435 15.178 1.00 93.25 83 ILE A N 1
ATOM 622 C CA . ILE A 1 83 ? -4.743 -5.648 15.872 1.00 93.25 83 ILE A CA 1
ATOM 623 C C . ILE A 1 83 ? -3.976 -6.534 16.861 1.00 93.25 83 ILE A C 1
ATOM 625 O O . ILE A 1 83 ? -4.581 -7.164 17.735 1.00 93.25 83 ILE A O 1
ATOM 629 N N . GLN A 1 84 ? -2.647 -6.538 16.745 1.00 89.31 84 GLN A N 1
ATOM 630 C CA . GLN A 1 84 ? -1.718 -7.252 17.624 1.00 89.31 84 GLN A CA 1
ATOM 631 C C . GLN A 1 84 ? -0.682 -6.259 18.153 1.00 89.31 84 GLN A C 1
ATOM 633 O O . GLN A 1 84 ? -0.187 -5.424 17.406 1.00 89.31 84 GLN A O 1
ATOM 638 N N . ASN A 1 85 ? -0.357 -6.305 19.448 1.00 87.62 85 ASN A N 1
ATOM 639 C CA . ASN A 1 85 ? 0.565 -5.335 20.068 1.00 87.62 85 ASN A CA 1
ATOM 640 C C . ASN A 1 85 ? 0.183 -3.852 19.842 1.00 87.62 85 ASN A C 1
ATOM 642 O O . ASN A 1 85 ? 1.044 -2.983 19.848 1.00 87.62 85 ASN A O 1
ATOM 646 N N . GLY A 1 86 ? -1.112 -3.565 19.661 1.00 88.06 86 GLY A N 1
ATOM 647 C CA . GLY A 1 86 ? -1.629 -2.210 19.437 1.00 88.06 86 GLY A CA 1
ATOM 648 C C . GLY A 1 86 ? -1.595 -1.736 17.982 1.00 88.06 86 GLY A C 1
ATOM 649 O O . GLY A 1 86 ? -2.111 -0.654 17.704 1.00 88.06 86 GLY A O 1
ATOM 650 N N . GLU A 1 87 ? -1.064 -2.534 17.048 1.00 93.12 87 GLU A N 1
ATOM 651 C CA . GLU A 1 87 ? -0.908 -2.141 15.644 1.00 93.12 87 GLU A CA 1
ATOM 652 C C . GLU A 1 87 ? -1.256 -3.275 14.653 1.00 93.12 87 GLU A C 1
ATOM 654 O O . GLU A 1 87 ? -1.333 -4.455 15.004 1.00 93.12 87 GLU A O 1
ATOM 659 N N . LEU A 1 88 ? -1.500 -2.917 13.392 1.00 91.06 88 LEU A N 1
ATOM 660 C CA . LEU A 1 88 ? -1.629 -3.830 12.255 1.00 91.06 88 LEU A CA 1
ATOM 661 C C . LEU A 1 88 ? -1.059 -3.158 11.005 1.00 91.06 88 LEU A C 1
ATOM 663 O O . LEU A 1 88 ? -1.513 -2.083 10.614 1.00 91.06 88 LEU A O 1
ATOM 667 N N . LEU A 1 89 ? -0.103 -3.817 10.352 1.00 91.62 89 LEU A N 1
ATOM 668 C CA . LEU A 1 89 ? 0.466 -3.363 9.087 1.00 91.62 89 LEU A CA 1
ATOM 669 C C . LEU A 1 89 ? -0.261 -4.035 7.919 1.00 91.62 89 LEU A C 1
ATOM 671 O O . LEU A 1 89 ? -0.288 -5.260 7.817 1.00 91.62 89 LEU A O 1
ATOM 675 N N . VAL A 1 90 ? -0.840 -3.228 7.034 1.00 89.06 90 VAL A N 1
ATOM 676 C CA . VAL A 1 90 ? -1.574 -3.681 5.848 1.00 89.06 90 VAL A CA 1
ATOM 677 C C . VAL A 1 90 ? -0.846 -3.200 4.600 1.00 89.06 90 VAL A C 1
ATOM 679 O O . VAL A 1 90 ? -0.847 -2.007 4.298 1.00 89.06 90 VAL A O 1
ATOM 682 N N . SER A 1 91 ? -0.226 -4.119 3.863 1.00 88.38 91 SER A N 1
ATOM 683 C CA . SER A 1 91 ? 0.416 -3.811 2.582 1.00 88.38 91 SER A CA 1
ATOM 684 C C . SER A 1 91 ? -0.618 -3.677 1.465 1.00 88.38 91 SER A C 1
ATOM 686 O O . SER A 1 91 ? -1.532 -4.495 1.356 1.00 88.38 91 SER A O 1
ATOM 688 N N . VAL A 1 92 ? -0.467 -2.651 0.630 1.00 86.25 92 VAL A N 1
ATOM 689 C CA . VAL A 1 92 ? -1.390 -2.332 -0.467 1.00 86.25 92 VAL A CA 1
ATOM 690 C C . VAL A 1 92 ? -0.628 -1.981 -1.740 1.00 86.25 92 VAL A C 1
ATOM 692 O O . VAL A 1 92 ? 0.493 -1.474 -1.691 1.00 86.25 92 VAL A O 1
ATOM 695 N N . TYR A 1 93 ? -1.253 -2.223 -2.888 1.00 82.56 93 TYR A N 1
ATOM 696 C CA . TYR A 1 93 ? -0.726 -1.818 -4.186 1.00 82.56 93 TYR A CA 1
ATOM 697 C C . TYR A 1 93 ? -1.077 -0.357 -4.470 1.00 82.56 93 TYR A C 1
ATOM 699 O O . TYR A 1 93 ? -2.254 -0.007 -4.525 1.00 82.56 93 TYR A O 1
ATOM 707 N N . VAL A 1 94 ? -0.065 0.486 -4.676 1.00 78.81 94 VAL A N 1
ATOM 708 C CA . VAL A 1 94 ? -0.226 1.931 -4.932 1.00 78.81 94 VAL A CA 1
ATOM 709 C C . VAL A 1 94 ? -0.835 2.184 -6.312 1.00 78.81 94 VAL A C 1
ATOM 711 O O . VAL A 1 94 ? -1.552 3.157 -6.509 1.00 78.81 94 VAL A O 1
ATOM 714 N N . THR A 1 95 ? -0.581 1.287 -7.266 1.00 74.75 95 THR A N 1
ATOM 715 C CA . THR A 1 95 ? -1.133 1.350 -8.627 1.00 74.75 95 THR A CA 1
ATOM 716 C C . THR A 1 95 ? -2.463 0.604 -8.784 1.00 74.75 95 THR A C 1
ATOM 718 O O . THR A 1 95 ? -3.014 0.565 -9.882 1.00 74.75 95 THR A O 1
ATOM 721 N N . GLY A 1 96 ? -2.983 0.003 -7.707 1.00 73.44 96 GLY A N 1
ATOM 722 C CA . GLY A 1 96 ? -4.293 -0.650 -7.688 1.00 73.44 96 GLY A CA 1
ATOM 723 C C . GLY A 1 96 ? -5.443 0.321 -7.397 1.00 73.44 96 GLY A C 1
ATOM 724 O O . GLY A 1 96 ? -5.242 1.518 -7.203 1.00 73.44 96 GLY A O 1
ATOM 725 N N . THR A 1 97 ? -6.672 -0.201 -7.332 1.00 78.00 97 THR A N 1
ATOM 726 C CA . THR A 1 97 ? -7.824 0.575 -6.850 1.00 78.00 97 THR A CA 1
ATOM 727 C C . THR A 1 97 ? -7.646 0.882 -5.358 1.00 78.00 97 THR A C 1
ATOM 729 O O . THR A 1 97 ? -7.533 -0.055 -4.563 1.00 78.00 97 THR A O 1
ATOM 732 N N . PRO A 1 98 ? -7.612 2.163 -4.953 1.00 82.69 98 PRO A N 1
ATOM 733 C CA . PRO A 1 98 ? -7.369 2.529 -3.567 1.00 82.69 98 PRO A CA 1
ATOM 734 C C . PRO A 1 98 ? -8.599 2.276 -2.688 1.00 82.69 98 PRO A C 1
ATOM 736 O O . PRO A 1 98 ? -9.730 2.552 -3.096 1.00 82.69 98 PRO A O 1
ATOM 739 N N . TYR A 1 99 ? -8.368 1.825 -1.454 1.00 88.19 99 TYR A N 1
ATOM 740 C CA . TYR A 1 99 ? -9.432 1.628 -0.470 1.00 88.19 99 TYR A CA 1
ATOM 741 C C . TYR A 1 99 ? -10.047 2.953 -0.020 1.00 88.19 99 TYR A C 1
ATOM 743 O O . TYR A 1 99 ? -9.321 3.893 0.284 1.00 88.19 99 TYR A O 1
ATOM 751 N N . GLN A 1 100 ? -11.370 3.027 0.078 1.00 90.25 100 GLN A N 1
ATOM 752 C CA . GLN A 1 100 ? -12.082 4.273 0.382 1.00 90.25 100 GLN A CA 1
ATOM 753 C C . GLN A 1 100 ? -12.458 4.407 1.859 1.00 90.25 100 GLN A C 1
ATOM 755 O O . GLN A 1 100 ? -12.576 5.518 2.384 1.00 90.25 100 GLN A O 1
ATOM 760 N N . THR A 1 101 ? -12.661 3.289 2.549 1.00 93.50 101 THR A N 1
ATOM 761 C CA . THR A 1 101 ? -13.179 3.253 3.917 1.00 93.50 101 THR A CA 1
ATOM 762 C C . THR A 1 101 ? -12.404 2.281 4.790 1.00 93.50 101 THR A C 1
ATOM 764 O O . THR A 1 101 ? -11.972 1.220 4.343 1.00 93.50 101 THR A O 1
ATOM 767 N N . ILE A 1 102 ? -12.264 2.637 6.065 1.00 95.12 102 ILE A N 1
ATOM 768 C CA . ILE A 1 102 ? -11.736 1.773 7.117 1.00 95.12 102 ILE A CA 1
ATOM 769 C C . ILE A 1 102 ? -12.810 1.550 8.179 1.00 95.12 102 ILE A C 1
ATOM 771 O O . ILE A 1 102 ? -13.497 2.482 8.604 1.00 95.12 102 ILE A O 1
ATOM 775 N N . ARG A 1 103 ? -12.920 0.306 8.644 1.00 95.81 103 ARG A N 1
ATOM 776 C CA . ARG A 1 103 ? -13.793 -0.099 9.743 1.00 95.81 103 ARG A CA 1
ATOM 777 C C . ARG A 1 103 ? -13.007 -0.936 10.742 1.00 95.81 103 ARG A C 1
ATOM 779 O O . ARG A 1 103 ? -12.424 -1.951 10.371 1.00 95.81 103 ARG A O 1
ATOM 786 N N . VAL A 1 104 ? -13.016 -0.526 12.007 1.00 95.50 104 VAL A N 1
ATOM 787 C CA . VAL A 1 104 ? -12.369 -1.250 13.108 1.00 95.50 104 VAL A CA 1
ATOM 788 C C . VAL A 1 104 ? -13.425 -1.616 14.143 1.00 95.50 104 VAL A C 1
ATOM 790 O O . VAL A 1 104 ? -14.168 -0.749 14.604 1.00 95.50 104 VAL A O 1
ATOM 793 N N . GLN A 1 105 ? -13.521 -2.897 14.496 1.00 95.00 105 GLN A N 1
ATOM 794 C CA . GLN A 1 105 ? -14.527 -3.390 15.442 1.00 95.00 105 GLN A CA 1
ATOM 795 C C . GLN A 1 105 ? -13.923 -4.332 16.484 1.00 95.00 105 GLN A C 1
ATOM 797 O O . GLN A 1 105 ? -13.040 -5.132 16.180 1.00 95.00 105 GLN A O 1
ATOM 802 N N . ALA A 1 106 ? -14.441 -4.272 17.707 1.00 93.19 106 ALA A N 1
ATOM 803 C CA . ALA A 1 106 ? -14.113 -5.198 18.785 1.00 93.19 106 ALA A CA 1
ATOM 804 C C . ALA A 1 106 ? -15.363 -5.478 19.631 1.00 93.19 106 ALA A C 1
ATOM 806 O O . ALA A 1 106 ? -16.265 -4.643 19.718 1.00 93.19 106 ALA A O 1
ATOM 807 N N . ASN A 1 107 ? -15.427 -6.655 20.255 1.00 89.44 107 ASN A N 1
ATOM 808 C CA . ASN A 1 107 ? -16.558 -7.029 21.104 1.00 89.44 107 ASN A CA 1
ATOM 809 C C . ASN A 1 107 ? -16.615 -6.130 22.351 1.00 89.44 107 ASN A C 1
ATOM 811 O O . ASN A 1 107 ? -15.598 -5.929 23.007 1.00 89.44 107 ASN A O 1
ATOM 815 N N . GLY A 1 108 ? -17.792 -5.585 22.666 1.00 87.31 108 GLY A N 1
ATOM 816 C CA . GLY A 1 108 ? -17.970 -4.662 23.790 1.00 87.31 108 GLY A CA 1
ATOM 817 C C . GLY A 1 108 ? -17.549 -3.219 23.493 1.00 87.31 108 GLY A C 1
ATOM 818 O O . GLY A 1 108 ? -17.597 -2.383 24.395 1.00 87.31 108 GLY A O 1
ATOM 819 N N . TYR A 1 109 ? -17.201 -2.896 22.243 1.00 92.69 109 TYR A N 1
ATOM 820 C CA . TYR A 1 109 ? -16.833 -1.548 21.809 1.00 92.69 109 TYR A CA 1
ATOM 821 C C . TYR A 1 109 ? -17.704 -1.056 20.650 1.00 92.69 109 TYR A C 1
ATOM 823 O O . TYR A 1 109 ? -18.209 -1.834 19.839 1.00 92.69 109 TYR A O 1
ATOM 831 N N . GLN A 1 110 ? -17.868 0.261 20.558 1.00 91.62 110 GLN A N 1
ATOM 832 C CA . GLN A 1 110 ? -18.492 0.917 19.421 1.00 91.62 110 GLN A CA 1
ATOM 833 C C . GLN A 1 110 ? -17.577 0.776 18.202 1.00 91.62 110 GLN A C 1
ATOM 835 O O . GLN A 1 110 ? -16.380 1.035 18.286 1.00 91.62 110 GLN A O 1
ATOM 840 N N . THR A 1 111 ? -18.143 0.376 17.062 1.00 92.50 111 THR A N 1
ATOM 841 C CA . THR A 1 111 ? -17.386 0.260 15.808 1.00 92.50 111 THR A CA 1
ATOM 842 C C . THR A 1 111 ? -16.867 1.630 15.377 1.00 92.50 111 THR A C 1
ATOM 844 O O . THR A 1 111 ? -17.633 2.590 15.287 1.00 92.50 111 THR A O 1
ATOM 847 N N . TYR A 1 112 ? -15.572 1.707 15.083 1.00 93.31 112 TYR A N 1
ATOM 848 C CA . TYR A 1 112 ? -14.951 2.872 14.465 1.00 93.31 112 TYR A CA 1
ATOM 849 C C . TYR A 1 112 ? -15.073 2.758 12.944 1.00 93.31 112 TYR A C 1
ATOM 851 O O . TYR A 1 112 ? -14.824 1.695 12.369 1.00 93.31 112 TYR A O 1
ATOM 859 N N . SER A 1 113 ? -15.483 3.830 12.274 1.00 94.06 113 SER A N 1
ATOM 860 C CA . SER A 1 113 ? -15.592 3.886 10.814 1.00 94.06 113 SER A CA 1
ATOM 861 C C . SER A 1 113 ? -15.180 5.263 10.319 1.00 94.06 113 SER A C 1
ATOM 863 O O . SER A 1 113 ? -15.642 6.270 10.855 1.00 94.06 113 SER A O 1
ATOM 865 N N . ALA A 1 114 ? -14.308 5.298 9.316 1.00 92.62 114 ALA A N 1
ATOM 866 C CA . ALA A 1 114 ? -13.788 6.531 8.739 1.00 92.62 114 ALA A CA 1
ATOM 867 C C . ALA A 1 114 ? -13.507 6.363 7.241 1.00 92.62 114 ALA A C 1
ATOM 869 O O . ALA A 1 114 ? -13.261 5.255 6.760 1.00 92.62 114 ALA A O 1
ATOM 870 N N . SER A 1 115 ? -13.519 7.475 6.509 1.00 91.94 115 SER A N 1
ATOM 871 C CA . SER A 1 115 ? -13.051 7.524 5.123 1.00 91.94 115 SER A CA 1
ATOM 872 C C . SER A 1 115 ? -11.531 7.663 5.083 1.00 91.94 115 SER A C 1
ATOM 874 O O . SER A 1 115 ? -10.946 8.412 5.869 1.00 91.94 115 SER A O 1
ATOM 876 N N . ILE A 1 116 ? -10.892 6.969 4.147 1.00 89.81 116 ILE A N 1
ATOM 877 C CA . ILE A 1 116 ? -9.454 7.059 3.904 1.00 89.81 116 ILE A CA 1
ATOM 878 C C . ILE A 1 116 ? -9.206 8.265 2.993 1.00 89.81 116 ILE A C 1
ATOM 880 O O . ILE A 1 116 ? -9.658 8.310 1.854 1.00 89.81 116 ILE A O 1
ATOM 884 N N . THR A 1 117 ? -8.506 9.273 3.508 1.00 86.50 117 THR A N 1
ATOM 885 C CA . THR A 1 117 ? -8.176 10.505 2.764 1.00 86.50 117 THR A CA 1
ATOM 886 C C . THR A 1 117 ? -6.698 10.610 2.404 1.00 86.50 117 THR A C 1
ATOM 888 O O . THR A 1 117 ? -6.319 11.464 1.606 1.00 86.50 117 THR A O 1
ATOM 891 N N . GLN A 1 118 ? -5.861 9.742 2.976 1.00 84.00 118 GLN A N 1
ATOM 892 C CA . GLN A 1 118 ? -4.433 9.657 2.690 1.00 84.00 118 GLN A CA 1
ATOM 893 C C . GLN A 1 118 ? -4.086 8.273 2.158 1.00 84.00 118 GLN A C 1
ATOM 895 O O . GLN A 1 118 ? -4.517 7.253 2.700 1.00 84.00 118 GLN A O 1
ATOM 900 N N . TYR A 1 119 ? -3.273 8.259 1.108 1.00 87.69 119 TYR A N 1
ATOM 901 C CA . TYR A 1 119 ? -2.872 7.058 0.393 1.00 87.69 119 TYR A CA 1
ATOM 902 C C . TYR A 1 119 ? -1.348 6.941 0.410 1.00 87.69 119 TYR A C 1
ATOM 904 O O . TYR A 1 119 ? -0.677 7.934 0.123 1.00 87.69 119 TYR A O 1
ATOM 912 N N . PRO A 1 120 ? -0.785 5.778 0.779 1.00 86.06 120 PRO A N 1
ATOM 913 C CA . PRO A 1 120 ? 0.655 5.599 0.805 1.00 86.06 120 PRO A CA 1
ATOM 914 C C . PRO A 1 120 ? 1.213 5.639 -0.618 1.00 86.06 120 PRO A C 1
ATOM 916 O O . PRO A 1 120 ? 0.723 4.944 -1.506 1.00 86.06 120 PRO A O 1
ATOM 919 N N . ALA A 1 121 ? 2.264 6.430 -0.824 1.00 83.50 121 ALA A N 1
ATOM 920 C CA . ALA A 1 121 ? 3.110 6.334 -2.005 1.00 83.50 121 ALA A CA 1
ATOM 921 C C . ALA A 1 121 ? 4.010 5.083 -1.944 1.00 83.50 121 ALA A C 1
ATOM 923 O O . ALA A 1 121 ? 4.060 4.365 -0.941 1.00 83.50 121 ALA A O 1
ATOM 924 N N . LYS A 1 122 ? 4.764 4.832 -3.019 1.00 83.38 122 LYS A N 1
ATOM 925 C CA . LYS A 1 122 ? 5.734 3.732 -3.101 1.00 83.38 122 LYS A CA 1
ATOM 926 C C . LYS A 1 122 ? 6.697 3.747 -1.906 1.00 83.38 122 LYS A C 1
ATOM 928 O O . LYS A 1 122 ? 7.414 4.723 -1.697 1.00 83.38 122 LYS A O 1
ATOM 933 N N . GLY A 1 123 ? 6.723 2.656 -1.139 1.00 80.75 123 GLY A N 1
ATOM 934 C CA . GLY A 1 123 ? 7.568 2.491 0.050 1.00 80.75 123 GLY A CA 1
ATOM 935 C C . GLY A 1 123 ? 7.147 3.332 1.261 1.00 80.75 123 GLY A C 1
ATOM 936 O O . GLY A 1 123 ? 7.809 3.284 2.296 1.00 80.75 123 GLY A O 1
ATOM 937 N N . GLN A 1 124 ? 6.058 4.095 1.161 1.00 86.12 124 GLN A N 1
ATOM 938 C CA . GLN A 1 124 ? 5.542 4.906 2.256 1.00 86.12 124 GLN A CA 1
ATOM 939 C C . GLN A 1 124 ? 4.622 4.076 3.154 1.00 86.12 124 GLN A C 1
ATOM 941 O O . GLN A 1 124 ? 3.873 3.215 2.690 1.00 86.12 124 GLN A O 1
ATOM 946 N N . THR A 1 125 ? 4.640 4.391 4.448 1.00 89.88 125 THR A N 1
ATOM 947 C CA . THR A 1 125 ? 3.650 3.910 5.415 1.00 89.88 125 THR A CA 1
ATOM 948 C C . THR A 1 125 ? 2.790 5.075 5.894 1.00 89.88 125 THR A C 1
ATOM 950 O O . THR A 1 125 ? 3.324 6.100 6.318 1.00 89.88 125 THR A O 1
ATOM 953 N N . VAL A 1 126 ? 1.468 4.928 5.821 1.00 91.44 126 VAL A N 1
ATOM 954 C CA . VAL A 1 126 ? 0.493 5.903 6.334 1.00 91.44 126 VAL A CA 1
ATOM 955 C C . VAL A 1 126 ? -0.132 5.359 7.610 1.00 91.44 126 VAL A C 1
ATOM 957 O O . VAL A 1 126 ? -0.699 4.268 7.610 1.00 91.44 126 VAL A O 1
ATOM 960 N N . THR A 1 127 ? -0.054 6.121 8.697 1.00 93.81 127 THR A N 1
ATOM 961 C CA . THR A 1 127 ? -0.607 5.706 9.990 1.00 93.81 127 THR A CA 1
ATOM 962 C C . THR A 1 127 ? -2.063 6.137 10.132 1.00 93.81 127 THR A C 1
ATOM 964 O O . THR A 1 127 ? -2.386 7.312 9.957 1.00 93.81 127 THR A O 1
ATOM 967 N N . ILE A 1 128 ? -2.939 5.201 10.499 1.00 92.38 128 ILE A N 1
ATOM 968 C CA . ILE A 1 128 ? -4.349 5.449 10.810 1.00 92.38 128 ILE A CA 1
ATOM 969 C C . ILE A 1 128 ? -4.591 5.079 12.273 1.00 92.38 128 ILE A C 1
ATOM 971 O O . ILE A 1 128 ? -4.567 3.905 12.633 1.00 92.38 128 ILE A O 1
ATOM 975 N N . ALA A 1 129 ? -4.851 6.080 13.110 1.00 93.44 129 ALA A N 1
ATOM 976 C CA . ALA A 1 129 ? -5.179 5.869 14.515 1.00 93.44 129 ALA A CA 1
ATOM 977 C C . ALA A 1 129 ? -6.690 5.677 14.699 1.00 93.44 129 ALA A C 1
ATOM 979 O O . ALA A 1 129 ? -7.479 6.586 14.432 1.00 93.44 129 ALA A O 1
ATOM 980 N N . ALA A 1 130 ? -7.089 4.502 15.182 1.00 90.69 130 ALA A N 1
ATOM 981 C CA . ALA A 1 130 ? -8.472 4.146 15.468 1.00 90.69 130 ALA A CA 1
ATOM 982 C C . ALA A 1 130 ? -8.670 3.917 16.973 1.00 90.69 130 ALA A C 1
ATOM 984 O O . ALA A 1 130 ? -8.234 2.910 17.530 1.00 90.69 130 ALA A O 1
ATOM 985 N N . THR A 1 131 ? -9.382 4.828 17.635 1.00 92.25 131 THR A N 1
ATOM 986 C CA . THR A 1 131 ? -9.702 4.703 19.064 1.00 92.25 131 THR A CA 1
ATOM 987 C C . THR A 1 131 ? -11.122 4.176 19.243 1.00 92.25 131 THR A C 1
ATOM 989 O O . THR A 1 131 ? -12.088 4.833 18.856 1.00 92.25 131 THR A O 1
ATOM 992 N N . LEU A 1 132 ? -11.254 2.998 19.852 1.00 90.94 132 LEU A N 1
ATOM 993 C CA . LEU A 1 132 ? -12.531 2.369 20.173 1.00 90.94 132 LEU A CA 1
ATOM 994 C C . LEU A 1 132 ? -13.004 2.759 21.575 1.00 90.94 132 LEU A C 1
ATOM 996 O O . LEU A 1 132 ? -12.251 2.679 22.551 1.00 90.94 132 LEU A O 1
ATOM 1000 N N . THR A 1 133 ? -14.282 3.122 21.676 1.00 90.44 133 THR A N 1
ATOM 1001 C CA . THR A 1 133 ? -14.965 3.439 22.935 1.00 90.44 133 THR A CA 1
ATOM 1002 C C . THR A 1 133 ? -15.840 2.262 23.380 1.00 90.44 133 THR A C 1
ATOM 1004 O O . THR A 1 133 ? -16.528 1.671 22.549 1.00 90.44 133 THR A O 1
ATOM 1007 N N . PRO A 1 134 ? -15.821 1.864 24.664 1.00 88.06 134 PRO A N 1
ATOM 1008 C CA . PRO A 1 134 ? -16.649 0.762 25.149 1.00 88.06 134 PRO A CA 1
ATOM 1009 C C . PRO A 1 134 ? -18.139 1.122 25.089 1.00 88.06 134 PRO A C 1
ATOM 1011 O O . PRO A 1 134 ? -18.522 2.254 25.397 1.00 88.06 134 PRO A O 1
ATOM 1014 N N . VAL A 1 135 ? -18.992 0.160 24.727 1.00 85.50 135 VAL A N 1
ATOM 1015 C CA . VAL A 1 135 ? -20.447 0.353 24.802 1.00 85.50 135 VAL A CA 1
ATOM 1016 C C . VAL A 1 135 ? -20.901 0.206 26.253 1.00 85.50 135 VAL A C 1
ATOM 1018 O O . VAL A 1 135 ? -20.739 -0.843 26.873 1.00 85.50 135 VAL A O 1
ATOM 1021 N N . THR A 1 136 ? -21.479 1.258 26.831 1.00 75.69 136 THR A N 1
ATOM 1022 C CA . THR A 1 136 ? -22.093 1.171 28.159 1.00 75.69 136 THR A CA 1
ATOM 1023 C C . THR A 1 136 ? -23.458 0.506 28.036 1.00 75.69 136 THR A C 1
ATOM 1025 O O . THR A 1 136 ? -24.434 1.098 27.573 1.00 75.69 136 THR A O 1
ATOM 1028 N N . GLN A 1 137 ? -23.545 -0.757 28.446 1.00 58.19 137 GLN A N 1
ATOM 1029 C CA . GLN A 1 137 ? -24.825 -1.445 28.553 1.00 58.19 137 GLN A CA 1
ATOM 1030 C C . GLN A 1 137 ? -25.587 -0.828 29.735 1.00 58.19 137 GLN A C 1
ATOM 1032 O O . GLN A 1 137 ? -25.221 -1.025 30.893 1.00 58.19 137 GLN A O 1
ATOM 1037 N N . LYS A 1 138 ? -26.627 -0.026 29.466 1.00 53.31 138 LYS A N 1
ATOM 1038 C CA . LYS A 1 138 ? -27.557 0.403 30.521 1.00 53.31 138 LYS A CA 1
ATOM 1039 C C . LYS A 1 138 ? -28.203 -0.858 31.095 1.00 53.31 138 LYS A C 1
ATOM 1041 O O . LYS A 1 138 ? -28.947 -1.533 30.387 1.00 53.31 138 LYS A O 1
ATOM 1046 N N . ALA A 1 139 ? -27.897 -1.188 32.349 1.00 61.09 139 ALA A N 1
ATOM 1047 C CA . ALA A 1 139 ? -28.563 -2.280 33.048 1.00 61.09 139 ALA A CA 1
ATOM 1048 C C . ALA A 1 139 ? -30.085 -2.036 33.039 1.00 61.09 139 ALA A C 1
ATOM 1050 O O . ALA A 1 139 ? -30.507 -0.892 33.251 1.00 61.09 139 ALA A O 1
ATOM 1051 N N . PRO A 1 140 ? -30.925 -3.061 32.799 1.00 58.91 140 PRO A N 1
ATOM 1052 C CA . PRO A 1 140 ? -32.354 -2.912 33.009 1.00 58.91 140 PRO A CA 1
ATOM 1053 C C . PRO A 1 140 ? -32.585 -2.613 34.494 1.00 58.91 140 PRO A C 1
ATOM 1055 O O . PRO A 1 140 ? -32.197 -3.391 35.364 1.00 58.91 140 PRO A O 1
ATOM 1058 N N . LEU A 1 141 ? -33.191 -1.461 34.786 1.00 58.03 141 LEU A N 1
ATOM 1059 C CA . LEU A 1 141 ? -33.755 -1.173 36.100 1.00 58.03 141 LEU A CA 1
ATOM 1060 C C . LEU A 1 141 ? -34.857 -2.205 36.337 1.00 58.03 141 LEU A C 1
ATOM 1062 O O . LEU A 1 141 ? -35.960 -2.054 35.820 1.00 58.03 141 LEU A O 1
ATOM 1066 N N . SER A 1 142 ? -34.562 -3.273 37.071 1.00 64.44 142 SER A N 1
ATOM 1067 C CA . SER A 1 142 ? -35.596 -4.160 37.596 1.00 64.44 142 SER A CA 1
ATOM 1068 C C . SER A 1 142 ? -36.502 -3.322 38.507 1.00 64.44 142 SER A C 1
ATOM 1070 O O . SER A 1 142 ? -36.004 -2.813 39.516 1.00 64.44 142 SER A O 1
ATOM 1072 N N . PRO A 1 143 ? -37.806 -3.139 38.217 1.00 56.41 143 PRO A N 1
ATOM 1073 C CA . PRO A 1 143 ? -38.703 -2.579 39.210 1.00 56.41 143 PRO A CA 1
ATOM 1074 C C . PRO A 1 143 ? -38.886 -3.636 40.299 1.00 56.41 143 PRO A C 1
ATOM 1076 O O . PRO A 1 143 ? -39.590 -4.628 40.120 1.00 56.41 143 PRO A O 1
ATOM 1079 N N . LEU A 1 144 ? -38.220 -3.431 41.434 1.00 55.72 144 LEU A N 1
ATOM 1080 C CA . LEU A 1 144 ? -38.580 -4.068 42.691 1.00 55.72 144 LEU A CA 1
ATOM 1081 C C . LEU A 1 144 ? -39.960 -3.502 43.068 1.00 55.72 144 LEU A C 1
ATOM 1083 O O . LEU A 1 144 ? -40.061 -2.465 43.723 1.00 55.72 144 LEU A O 1
ATOM 1087 N N . SER A 1 145 ? -41.036 -4.113 42.570 1.00 57.47 145 SER A N 1
ATOM 1088 C CA . SER A 1 145 ? -42.392 -3.790 43.001 1.00 57.47 145 SER A CA 1
ATOM 1089 C C . SER A 1 145 ? -42.544 -4.225 44.454 1.00 57.47 145 SER A C 1
ATOM 1091 O O . SER A 1 145 ? -42.854 -5.369 44.780 1.00 57.47 145 SER A O 1
ATOM 1093 N N . ALA A 1 146 ? -42.279 -3.258 45.326 1.00 49.72 146 ALA A N 1
ATOM 1094 C CA . ALA A 1 146 ? -42.685 -3.220 46.711 1.00 49.72 146 ALA A CA 1
ATOM 1095 C C . ALA A 1 146 ? -44.174 -3.584 46.827 1.00 49.72 146 ALA A C 1
ATOM 1097 O O . ALA A 1 146 ? -45.056 -2.768 46.556 1.00 49.72 146 ALA A O 1
ATOM 1098 N N . LEU A 1 147 ? -44.463 -4.812 47.255 1.00 51.97 147 LEU A N 1
ATOM 1099 C CA . LEU A 1 147 ? -45.760 -5.146 47.830 1.00 51.97 147 LEU A CA 1
ATOM 1100 C C . LEU A 1 147 ? -45.823 -4.522 49.227 1.00 51.97 147 LEU A C 1
ATOM 1102 O O . LEU A 1 147 ? -45.354 -5.087 50.207 1.00 51.97 147 LEU A O 1
ATOM 1106 N N . GLY A 1 148 ? -46.348 -3.297 49.242 1.00 43.81 148 GLY A N 1
ATOM 1107 C CA . GLY A 1 148 ? -47.407 -2.855 50.148 1.00 43.81 148 GLY A CA 1
ATOM 1108 C C . GLY A 1 148 ? -47.174 -3.018 51.648 1.00 43.81 148 GLY A C 1
ATOM 1109 O O . GLY A 1 148 ? -47.361 -4.087 52.218 1.00 43.81 148 GLY A O 1
ATOM 1110 N N . ALA A 1 149 ? -46.895 -1.893 52.298 1.00 47.50 149 ALA A N 1
ATOM 1111 C CA . ALA A 1 149 ? -47.014 -1.718 53.736 1.00 47.50 149 ALA A CA 1
ATOM 1112 C C . ALA A 1 149 ? -48.486 -1.660 54.218 1.00 47.50 149 ALA A C 1
ATOM 1114 O O . ALA A 1 149 ? -49.369 -1.238 53.474 1.00 47.50 149 ALA A O 1
ATOM 1115 N N . LEU A 1 150 ? -48.647 -1.913 55.529 1.00 50.75 150 LEU A N 1
ATOM 1116 C CA . LEU A 1 150 ? -49.596 -1.304 56.486 1.00 50.75 150 LEU A CA 1
ATOM 1117 C C . LEU A 1 150 ? -50.832 -2.118 56.936 1.00 50.75 150 LEU A C 1
ATOM 1119 O O . LEU A 1 150 ? -51.786 -2.304 56.190 1.00 50.75 150 LEU A O 1
ATOM 1123 N N . GLY A 1 151 ? -50.858 -2.491 58.229 1.00 42.97 151 GLY A N 1
ATOM 1124 C CA . GLY A 1 151 ? -52.063 -3.000 58.899 1.00 42.97 151 GLY A CA 1
ATOM 1125 C C . GLY A 1 151 ? -51.899 -3.443 60.366 1.00 42.97 151 GLY A C 1
ATOM 1126 O O . GLY A 1 151 ? -51.866 -4.632 60.632 1.00 42.97 151 GLY A O 1
ATOM 1127 N N . ALA A 1 152 ? -51.851 -2.467 61.283 1.00 45.25 152 ALA A N 1
ATOM 1128 C CA . ALA A 1 152 ? -52.381 -2.462 62.663 1.00 45.25 152 ALA A CA 1
ATOM 1129 C C . ALA A 1 152 ? -51.935 -3.474 63.762 1.00 45.25 152 ALA A C 1
ATOM 1131 O O . ALA A 1 152 ? -52.056 -4.689 63.659 1.00 45.25 152 ALA A O 1
ATOM 1132 N N . LEU A 1 153 ? -51.560 -2.883 64.909 1.00 48.53 153 LEU A N 1
ATOM 1133 C CA . LEU A 1 153 ? -51.617 -3.421 66.278 1.00 48.53 153 LEU A CA 1
ATOM 1134 C C . LEU A 1 153 ? -52.935 -4.170 66.571 1.00 48.53 153 LEU A C 1
ATOM 1136 O O . LEU A 1 153 ? -54.011 -3.638 66.308 1.00 48.53 153 LEU A O 1
ATOM 1140 N N . GLY A 1 154 ? -52.860 -5.302 67.275 1.00 36.41 154 GLY A N 1
ATOM 1141 C CA . GLY A 1 154 ? -54.021 -5.899 67.944 1.00 36.41 154 GLY A CA 1
ATOM 1142 C C . GLY A 1 154 ? -53.777 -7.332 68.408 1.00 36.41 154 GLY A C 1
ATOM 1143 O O . GLY A 1 154 ? -53.652 -8.240 67.598 1.00 36.41 154 GLY A O 1
ATOM 1144 N N . ALA A 1 155 ? -53.698 -7.529 69.723 1.00 45.28 155 ALA A N 1
ATOM 1145 C CA . ALA A 1 155 ? -53.527 -8.819 70.380 1.00 45.28 155 ALA A CA 1
ATOM 1146 C C . ALA A 1 155 ? -54.629 -9.833 70.023 1.00 45.28 155 ALA A C 1
ATOM 1148 O O . ALA A 1 155 ? -55.807 -9.494 70.094 1.00 45.28 155 ALA A O 1
ATOM 1149 N N . LEU A 1 156 ? -54.270 -11.105 69.806 1.00 40.12 156 LEU A N 1
ATOM 1150 C CA . LEU A 1 156 ? -55.098 -12.200 70.311 1.00 40.12 156 LEU A CA 1
ATOM 1151 C C . LEU A 1 156 ? -54.287 -13.473 70.567 1.00 40.12 156 LEU A C 1
ATOM 1153 O O . LEU A 1 156 ? -53.716 -14.110 69.687 1.00 40.12 156 LEU A O 1
ATOM 1157 N N . LEU A 1 157 ? -54.276 -13.802 71.847 1.00 45.62 157 LEU A N 1
ATOM 1158 C CA . LEU A 1 157 ? -53.746 -14.975 72.505 1.00 45.62 157 LEU A CA 1
ATOM 1159 C C . LEU A 1 157 ? -54.664 -16.166 72.182 1.00 45.62 157 LEU A C 1
ATOM 1161 O O . LEU A 1 157 ? -55.820 -16.164 72.595 1.00 45.62 157 LEU A O 1
ATOM 1165 N N . VAL A 1 158 ? -54.175 -17.193 71.481 1.00 50.34 158 VAL A N 1
ATOM 1166 C CA . VAL A 1 158 ? -54.854 -18.499 71.421 1.00 50.34 158 VAL A CA 1
ATOM 1167 C C . VAL A 1 158 ? -53.833 -19.610 71.626 1.00 50.34 158 VAL A C 1
ATOM 1169 O O . VAL A 1 158 ? -53.026 -19.922 70.753 1.00 50.34 158 VAL A O 1
ATOM 1172 N N . LEU A 1 159 ? -53.908 -20.225 72.809 1.00 46.94 159 LEU A N 1
ATOM 1173 C CA . LEU A 1 159 ? -53.341 -21.537 73.089 1.00 46.94 159 LEU A CA 1
ATOM 1174 C C . LEU A 1 159 ? -53.860 -22.551 72.060 1.00 46.94 159 LEU A C 1
ATOM 1176 O O . LEU A 1 159 ? -55.071 -22.731 71.921 1.00 46.94 159 LEU A O 1
ATOM 1180 N N . ARG A 1 160 ? -52.961 -23.343 71.476 1.00 58.25 160 ARG A N 1
ATOM 1181 C CA . ARG A 1 160 ? -53.294 -24.722 71.104 1.00 58.25 160 ARG A CA 1
ATOM 1182 C C . ARG A 1 160 ? -52.306 -25.690 71.739 1.00 58.25 160 ARG A C 1
ATOM 1184 O O . ARG A 1 160 ? -51.161 -25.825 71.336 1.00 58.25 160 ARG A O 1
ATOM 1191 N N . ARG A 1 161 ? -52.823 -26.339 72.777 1.00 49.31 161 ARG A N 1
ATOM 1192 C CA . ARG A 1 161 ? -52.312 -27.522 73.464 1.00 49.31 161 ARG A CA 1
ATOM 1193 C C . ARG A 1 161 ? -52.552 -28.759 72.587 1.00 49.31 161 ARG A C 1
ATOM 1195 O O . ARG A 1 161 ? -53.668 -28.895 72.086 1.00 49.31 161 ARG A O 1
ATOM 1202 N N . LYS A 1 162 ? -51.546 -29.636 72.468 1.00 40.25 162 LYS A N 1
ATOM 1203 C CA . LYS A 1 162 ? -51.572 -31.115 72.295 1.00 40.25 162 LYS A CA 1
ATOM 1204 C C . LYS A 1 162 ? -50.272 -31.539 71.587 1.00 40.25 162 LYS A C 1
ATOM 1206 O O . LYS A 1 162 ? -49.953 -30.943 70.568 1.00 40.25 162 LYS A O 1
ATOM 1211 N N . ASN A 1 163 ? -49.497 -32.524 72.029 1.00 41.97 163 ASN A N 1
ATOM 1212 C CA . ASN A 1 163 ? -49.620 -33.514 73.106 1.00 41.97 163 ASN A CA 1
ATOM 1213 C C . ASN A 1 163 ? -48.299 -33.576 73.873 1.00 41.97 163 ASN A C 1
ATOM 1215 O O . ASN A 1 163 ? -47.256 -33.354 73.221 1.00 41.97 163 ASN A O 1
#

Secondary structure (DSSP, 8-state):
-BTTB------TTSPPP-EEEE--TTB--EEEE------TT--------PPBPPTT-SEEEEEEEESSTT-EEEETTEEEEE-BTTEEEEEEETTSPPP-EEEEE-TTBPPEEEE------TT-EEEEEEPPPBP----------------------------

Organism: NCBI:txid2201

InterPro domains:
  IPR013229 PEGA [PF08308] (60-134)

Sequence (163 aa):
IQNGELLVSVYTTGTPYQTISVQAEGYETYTAAITQYPAKSETVTIDVTLQQAPIGGDMGAYLVTCNVQGAQVYFDNDYKGSIQNGELLVSVYVTGTPYQTIRVQANGYQTYSASITQYPAKGQTVTIAATLTPVTQKAPLSPLSALGALGALGALLVLRRKN